Protein AF-X1FRR8-F1 (afdb_monomer_lite)

Organism: NCBI:txid412755

Radius of gyration: 24.0 Å; chains: 1; bounding box: 47×58×52 Å

pLDDT: mean 77.81, std 18.8, range [36.72, 97.0]

Structure (mmCIF, N/CA/C/O backbone):
data_AF-X1FRR8-F1
#
_entry.id   AF-X1FRR8-F1
#
loop_
_atom_site.group_PDB
_atom_site.id
_atom_site.type_symbol
_atom_site.label_atom_id
_atom_site.label_alt_id
_atom_site.label_comp_id
_atom_site.label_asym_id
_atom_site.label_entity_id
_atom_site.label_seq_id
_atom_site.pdbx_PDB_ins_code
_atom_site.Cartn_x
_atom_site.Cartn_y
_atom_site.Cartn_z
_atom_site.occupancy
_atom_site.B_iso_or_equiv
_atom_site.auth_seq_id
_atom_site.auth_comp_id
_atom_site.auth_asym_id
_atom_site.auth_atom_id
_atom_site.pdbx_PDB_model_num
ATOM 1 N N . GLU A 1 1 ? -5.567 3.510 21.645 1.00 65.50 1 GLU A N 1
ATOM 2 C CA . GLU A 1 1 ? -5.019 3.216 20.297 1.00 65.50 1 GLU A CA 1
ATOM 3 C C . GLU A 1 1 ? -3.543 2.847 20.439 1.00 65.50 1 GLU A C 1
ATOM 5 O O . GLU A 1 1 ? -2.881 3.438 21.280 1.00 65.50 1 GLU A O 1
ATOM 10 N N . GLY A 1 2 ? -3.044 1.856 19.690 1.00 85.00 2 GLY A N 1
ATOM 11 C CA . GLY A 1 2 ? -1.651 1.385 19.778 1.00 85.00 2 GLY A CA 1
ATOM 12 C C . GLY A 1 2 ? -0.777 1.863 18.614 1.00 85.00 2 GLY A C 1
ATOM 13 O O . GLY A 1 2 ? -1.293 2.317 17.595 1.00 85.00 2 GLY A O 1
ATOM 14 N N . PHE A 1 3 ? 0.545 1.709 18.736 1.00 87.94 3 PHE A N 1
ATOM 15 C CA . PHE A 1 3 ? 1.546 2.179 17.761 1.00 87.94 3 PHE A CA 1
ATOM 16 C C . PHE A 1 3 ? 1.239 1.779 16.303 1.00 87.94 3 PHE A C 1
ATOM 18 O O . PHE A 1 3 ? 1.219 2.631 15.412 1.00 87.94 3 PHE A O 1
ATOM 25 N N . LEU A 1 4 ? 0.903 0.505 16.071 1.00 90.31 4 LEU A N 1
ATOM 26 C CA . LEU A 1 4 ? 0.604 -0.041 14.737 1.00 90.31 4 LEU A CA 1
ATOM 27 C C . LEU A 1 4 ? -0.718 0.462 14.134 1.00 90.31 4 LEU A C 1
ATOM 29 O O . LEU A 1 4 ? -0.932 0.331 12.934 1.00 90.31 4 LEU A O 1
ATOM 33 N N . ARG A 1 5 ? -1.605 1.034 14.955 1.00 91.44 5 ARG A N 1
ATOM 34 C CA . ARG A 1 5 ? -2.891 1.613 14.529 1.00 91.44 5 ARG A CA 1
ATOM 35 C C . ARG A 1 5 ? -2.923 3.130 14.700 1.00 91.44 5 ARG A C 1
ATOM 37 O O . ARG A 1 5 ? -3.992 3.735 14.714 1.00 91.44 5 ARG A O 1
ATOM 44 N N . SER A 1 6 ? -1.751 3.742 14.842 1.00 93.75 6 SER A N 1
ATOM 45 C CA . SER A 1 6 ? -1.616 5.189 14.804 1.00 93.75 6 SER A CA 1
ATOM 46 C C . SER A 1 6 ? -1.923 5.716 13.403 1.00 93.75 6 SER A C 1
ATOM 48 O O . SER A 1 6 ? -1.738 5.027 12.398 1.00 93.75 6 SER A O 1
ATOM 50 N N . GLU A 1 7 ? -2.339 6.976 13.330 1.00 93.62 7 GLU A N 1
ATOM 51 C CA . GLU A 1 7 ? -2.574 7.696 12.075 1.00 93.62 7 GLU A CA 1
ATOM 52 C C . GLU A 1 7 ? -1.429 7.519 11.059 1.00 93.62 7 GLU A C 1
ATOM 54 O O . GLU A 1 7 ? -1.670 7.181 9.900 1.00 93.62 7 GLU A O 1
ATOM 59 N N . ARG A 1 8 ? -0.170 7.668 11.501 1.00 93.00 8 ARG A N 1
ATOM 60 C CA . ARG A 1 8 ? 1.009 7.497 10.637 1.00 93.00 8 ARG A CA 1
ATOM 61 C C . ARG A 1 8 ? 1.126 6.078 10.084 1.00 93.00 8 ARG A C 1
ATOM 63 O O . ARG A 1 8 ? 1.377 5.923 8.891 1.00 93.00 8 ARG A O 1
ATOM 70 N N . ALA A 1 9 ? 0.940 5.061 10.924 1.00 93.50 9 ALA A N 1
ATOM 71 C CA . ALA A 1 9 ? 1.046 3.664 10.511 1.00 93.50 9 ALA A CA 1
ATOM 72 C C . ALA A 1 9 ? -0.045 3.287 9.493 1.00 93.50 9 ALA A C 1
ATOM 74 O O . ALA A 1 9 ? 0.242 2.627 8.490 1.00 93.50 9 ALA A O 1
ATOM 75 N N . LEU A 1 10 ? -1.275 3.769 9.704 1.00 94.75 10 LEU A N 1
ATOM 76 C CA . LEU A 1 10 ? -2.391 3.563 8.778 1.00 94.75 10 LEU A CA 1
ATOM 77 C C . LEU A 1 10 ? -2.114 4.209 7.415 1.00 94.75 10 LEU A C 1
ATOM 79 O O . LEU A 1 10 ? -2.258 3.547 6.388 1.00 94.75 10 LEU A O 1
ATOM 83 N N . ILE A 1 11 ? -1.638 5.460 7.397 1.00 93.75 11 ILE A N 1
ATOM 84 C CA . ILE A 1 11 ? -1.281 6.166 6.156 1.00 93.75 11 ILE A CA 1
ATOM 85 C C . ILE A 1 11 ? -0.145 5.448 5.417 1.00 93.75 11 ILE A C 1
ATOM 87 O O . ILE A 1 11 ? -0.213 5.284 4.200 1.00 93.75 11 ILE A O 1
ATOM 91 N N . GLN A 1 12 ? 0.900 5.006 6.121 1.00 93.19 12 GLN A N 1
ATOM 92 C CA . GLN A 1 12 ? 2.022 4.295 5.498 1.00 93.19 12 GLN A CA 1
ATOM 93 C C . GLN A 1 12 ? 1.594 2.955 4.897 1.00 93.19 12 GLN A C 1
ATOM 95 O O . GLN A 1 12 ? 2.000 2.619 3.783 1.00 93.19 12 GLN A O 1
ATOM 100 N N . THR A 1 13 ? 0.752 2.207 5.612 1.00 92.50 13 THR A N 1
ATOM 101 C CA . THR A 1 13 ? 0.230 0.920 5.142 1.00 92.50 13 THR A CA 1
ATOM 102 C C . THR A 1 13 ? -0.646 1.114 3.907 1.00 92.50 13 THR A C 1
ATOM 104 O O . THR A 1 13 ? -0.407 0.470 2.886 1.00 92.50 13 THR A O 1
ATOM 107 N N . ALA A 1 14 ? -1.579 2.070 3.947 1.00 92.12 14 ALA A N 1
ATOM 108 C CA . ALA A 1 14 ? -2.416 2.429 2.804 1.00 92.12 14 ALA A CA 1
ATOM 109 C C . ALA A 1 14 ? -1.592 2.949 1.611 1.00 92.12 14 ALA A C 1
ATOM 111 O O . ALA A 1 14 ? -1.880 2.634 0.457 1.00 92.12 14 ALA A O 1
ATOM 112 N N . GLY A 1 15 ? -0.508 3.684 1.875 1.00 90.50 15 GLY A N 1
ATOM 113 C CA . GLY A 1 15 ? 0.398 4.209 0.854 1.00 90.50 15 GLY A CA 1
ATOM 114 C C . GLY A 1 15 ? 1.070 3.130 0.000 1.00 90.50 15 GLY A C 1
ATOM 115 O O . GLY A 1 15 ? 1.418 3.398 -1.149 1.00 90.50 15 GLY A O 1
ATOM 116 N N . ARG A 1 16 ? 1.196 1.892 0.501 1.00 89.06 16 ARG A N 1
ATOM 117 C CA . ARG A 1 16 ? 1.688 0.760 -0.303 1.00 89.06 16 ARG A CA 1
ATOM 118 C C . ARG A 1 16 ? 0.762 0.449 -1.480 1.00 89.06 16 ARG A C 1
ATOM 120 O O . ARG A 1 16 ? 1.253 0.076 -2.544 1.00 89.06 16 ARG A O 1
ATOM 127 N N . ALA A 1 17 ? -0.543 0.660 -1.315 1.00 88.88 17 ALA A N 1
ATOM 128 C CA . ALA A 1 17 ? -1.535 0.439 -2.358 1.00 88.88 17 ALA A CA 1
ATOM 129 C C . ALA A 1 17 ? -1.513 1.548 -3.428 1.00 88.88 17 ALA A C 1
ATOM 131 O O . ALA A 1 17 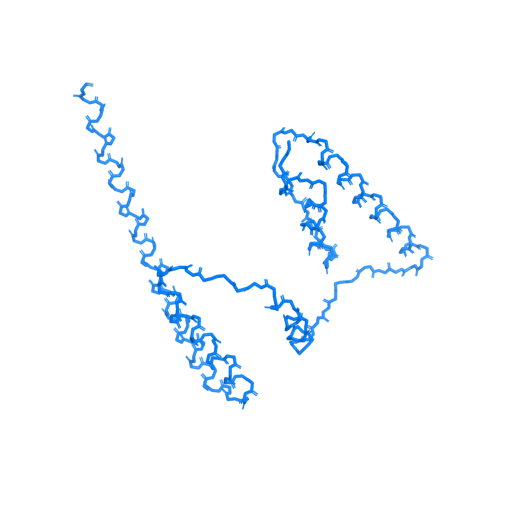? -1.825 1.286 -4.582 1.00 88.88 17 ALA A O 1
ATOM 132 N N . ALA A 1 18 ? -1.051 2.764 -3.123 1.00 86.94 18 ALA A N 1
ATOM 133 C CA . ALA A 1 18 ? -1.126 3.922 -4.030 1.00 86.94 18 ALA A CA 1
ATOM 134 C C . ALA A 1 18 ? -0.316 3.808 -5.346 1.00 86.94 18 ALA A C 1
ATOM 136 O O . ALA A 1 18 ? -0.334 4.725 -6.161 1.00 86.94 18 ALA A O 1
ATOM 137 N N . ARG A 1 19 ? 0.407 2.703 -5.568 1.00 84.81 19 ARG A N 1
ATOM 138 C CA . ARG A 1 19 ? 1.220 2.450 -6.772 1.00 84.81 19 ARG A CA 1
ATOM 139 C C . ARG A 1 19 ? 0.433 1.867 -7.954 1.00 84.81 19 ARG A C 1
ATOM 141 O O . ARG A 1 19 ? 1.012 1.691 -9.022 1.00 84.81 19 ARG A O 1
ATOM 148 N N . ASN A 1 20 ? -0.847 1.543 -7.773 1.00 85.94 20 ASN A N 1
ATOM 149 C CA . ASN A 1 20 ? -1.707 0.983 -8.816 1.00 85.94 20 ASN A CA 1
ATOM 150 C C . ASN A 1 20 ? -3.016 1.784 -8.922 1.00 85.94 20 ASN A C 1
ATOM 152 O O . ASN A 1 20 ? -3.578 2.226 -7.921 1.00 85.94 20 ASN A O 1
ATOM 156 N N . VAL A 1 21 ? -3.481 1.992 -10.157 1.00 85.31 21 VAL A N 1
ATOM 157 C CA . VAL A 1 21 ? -4.662 2.809 -10.477 1.00 85.31 21 VAL A CA 1
ATOM 158 C C . VAL A 1 21 ? -5.983 2.253 -9.925 1.00 85.31 21 VAL A C 1
ATOM 160 O O . VAL A 1 21 ? -6.894 3.026 -9.644 1.00 85.31 21 VAL A O 1
ATOM 163 N N . ARG A 1 22 ? -6.099 0.933 -9.734 1.00 86.00 22 ARG A N 1
ATOM 164 C CA . ARG A 1 22 ? -7.305 0.262 -9.205 1.00 86.00 22 ARG A CA 1
ATOM 165 C C . ARG A 1 22 ? -7.175 -0.144 -7.741 1.00 86.00 22 ARG A C 1
ATOM 167 O O . ARG A 1 22 ? -7.893 -1.022 -7.277 1.00 86.00 22 ARG A O 1
ATOM 174 N N . SER A 1 23 ? -6.226 0.440 -7.027 1.00 90.00 23 SER A N 1
ATOM 175 C CA . SER A 1 23 ? -5.975 0.056 -5.649 1.00 90.00 23 SER A CA 1
ATOM 176 C C . SER A 1 23 ? -7.083 0.473 -4.699 1.00 90.00 23 SER A C 1
ATOM 178 O O . SER A 1 23 ? -7.584 1.596 -4.749 1.00 90.00 23 SER A O 1
ATOM 180 N N . GLU A 1 24 ? -7.367 -0.421 -3.761 1.00 91.44 24 GLU A N 1
ATOM 181 C CA . GLU A 1 24 ? -8.313 -0.222 -2.676 1.00 91.44 24 GLU A CA 1
ATOM 182 C C . GLU A 1 24 ? -7.672 -0.636 -1.348 1.00 91.44 24 GLU A C 1
ATOM 184 O O . GLU A 1 24 ? -6.802 -1.509 -1.298 1.00 91.44 24 GLU A O 1
ATOM 189 N N . VAL A 1 25 ? -8.075 0.029 -0.266 1.00 93.25 25 VAL A N 1
ATOM 190 C CA . VAL A 1 25 ? -7.616 -0.266 1.092 1.00 93.25 25 VAL A CA 1
ATOM 191 C C . VAL A 1 25 ? -8.842 -0.534 1.945 1.00 93.25 25 VAL A C 1
ATOM 193 O O . VAL A 1 25 ? -9.674 0.350 2.126 1.00 93.25 25 VAL A O 1
ATOM 196 N N . ILE A 1 26 ? -8.923 -1.744 2.493 1.00 93.94 26 ILE A N 1
ATOM 197 C CA . ILE A 1 26 ? -10.025 -2.176 3.353 1.00 93.94 26 ILE A CA 1
ATOM 198 C C . ILE A 1 26 ? -9.522 -2.204 4.797 1.00 93.94 26 ILE A C 1
ATOM 200 O O . ILE A 1 26 ? -8.539 -2.878 5.109 1.00 93.94 26 ILE A O 1
ATOM 204 N N . MET A 1 27 ? -10.188 -1.461 5.681 1.00 92.81 27 MET A N 1
ATOM 205 C CA . MET A 1 27 ? -9.900 -1.443 7.117 1.00 92.81 27 MET A CA 1
ATOM 206 C C . MET A 1 27 ? -11.015 -2.170 7.870 1.00 92.81 27 MET A C 1
ATOM 208 O O . MET A 1 27 ? -12.121 -1.651 7.976 1.00 92.81 27 MET A O 1
ATOM 212 N N . TYR A 1 28 ? -10.722 -3.353 8.412 1.00 95.38 28 TYR A N 1
ATOM 213 C CA . TYR A 1 28 ? -11.660 -4.087 9.264 1.00 95.38 28 TYR A CA 1
ATOM 214 C C . TYR A 1 28 ? -11.615 -3.544 10.695 1.00 95.38 28 TYR A C 1
ATOM 216 O O . TYR A 1 28 ? -10.583 -3.634 11.369 1.00 95.38 28 TYR A O 1
ATOM 224 N N . ALA A 1 29 ? -12.728 -2.976 11.147 1.00 93.50 29 ALA A N 1
ATOM 225 C CA . ALA A 1 29 ? -12.912 -2.492 12.507 1.00 93.50 29 ALA A CA 1
ATOM 226 C C . ALA A 1 29 ? -14.405 -2.439 12.843 1.00 93.50 29 ALA A C 1
ATOM 228 O O . ALA A 1 29 ? -15.214 -2.133 11.969 1.00 93.50 29 ALA A O 1
ATOM 229 N N . ASP A 1 30 ? -14.741 -2.685 14.108 1.00 95.25 30 ASP A N 1
ATOM 230 C CA . ASP A 1 30 ? -16.113 -2.535 14.606 1.00 95.25 30 ASP A CA 1
ATOM 231 C C . ASP A 1 30 ? -16.503 -1.053 14.731 1.00 95.25 30 ASP A C 1
ATOM 233 O O . ASP A 1 30 ? -17.649 -0.677 14.504 1.00 95.25 30 ASP A O 1
ATOM 237 N N . GLU A 1 31 ? -15.529 -0.186 15.029 1.00 94.56 31 GLU A N 1
ATOM 238 C CA . GLU A 1 31 ? -15.727 1.255 15.178 1.00 94.56 31 GLU A CA 1
ATOM 239 C C . GLU A 1 31 ? -14.631 2.072 14.484 1.00 94.56 31 GLU A C 1
ATOM 241 O O . GLU A 1 31 ? -13.469 1.666 14.387 1.00 94.56 31 GLU A O 1
ATOM 246 N N . ILE A 1 32 ? -14.986 3.288 14.052 1.00 94.44 32 ILE A N 1
ATOM 247 C CA . ILE A 1 32 ? -14.032 4.228 13.457 1.00 94.44 32 ILE A CA 1
ATOM 248 C C . ILE A 1 32 ? -13.325 5.018 14.560 1.00 94.44 32 ILE A C 1
ATOM 250 O O . ILE A 1 32 ? -13.863 5.986 15.109 1.00 94.44 32 ILE A O 1
ATOM 254 N N . THR A 1 33 ? -12.072 4.656 14.821 1.00 96.00 33 THR A N 1
ATOM 255 C CA . THR A 1 33 ? -11.253 5.313 15.844 1.00 96.00 33 THR A CA 1
ATOM 256 C C . THR A 1 33 ? -10.780 6.714 15.421 1.00 96.00 33 THR A C 1
ATOM 258 O O . THR A 1 33 ? -10.846 7.101 14.250 1.00 96.00 33 THR A O 1
ATOM 261 N N . GLY A 1 34 ? -10.259 7.505 16.365 1.00 95.69 34 GLY A N 1
ATOM 262 C CA . GLY A 1 34 ? -9.746 8.851 16.082 1.00 95.69 34 GLY A CA 1
ATOM 263 C C . GLY A 1 34 ? -8.579 8.853 15.087 1.00 95.69 34 GLY A C 1
ATOM 264 O O . GLY A 1 34 ? -8.548 9.680 14.174 1.00 95.69 34 GLY A O 1
ATOM 265 N N . SER A 1 35 ? -7.650 7.901 15.217 1.00 95.06 35 SER A N 1
ATOM 266 C CA . SER A 1 35 ? -6.554 7.706 14.258 1.00 95.06 35 SER A CA 1
ATOM 267 C C . SER A 1 35 ? -7.055 7.322 12.866 1.00 95.06 35 SER A C 1
ATOM 269 O O . SER A 1 35 ? -6.534 7.845 11.881 1.00 95.06 35 SER A O 1
ATOM 271 N N . MET A 1 36 ? -8.096 6.485 12.768 1.00 95.50 36 MET A N 1
ATOM 272 C CA . MET A 1 36 ? -8.719 6.154 11.481 1.00 95.50 36 MET A CA 1
ATOM 273 C C . MET A 1 36 ? -9.346 7.387 10.832 1.00 95.50 36 MET A C 1
ATOM 275 O O . MET A 1 36 ? -9.063 7.661 9.670 1.00 95.50 36 MET A O 1
ATOM 279 N N . LYS A 1 37 ? -10.125 8.181 11.582 1.00 96.56 37 LYS A N 1
ATOM 280 C CA . LYS A 1 37 ? -10.754 9.410 11.057 1.00 96.56 37 LYS A CA 1
ATOM 281 C C . LYS A 1 37 ? -9.723 10.381 10.484 1.00 96.56 37 LYS A C 1
ATOM 283 O O . LYS A 1 37 ? -9.903 10.881 9.375 1.00 96.56 37 LYS A O 1
ATOM 288 N N . ARG A 1 38 ? -8.634 10.641 11.217 1.00 96.62 38 ARG A N 1
ATOM 289 C CA . ARG A 1 38 ? -7.565 11.541 10.752 1.00 96.62 38 ARG A CA 1
ATOM 290 C C . ARG A 1 38 ? -6.839 10.984 9.528 1.00 96.62 38 ARG A C 1
ATOM 292 O O . ARG A 1 38 ? -6.647 11.718 8.562 1.00 96.62 38 ARG A O 1
ATOM 299 N N . ALA A 1 39 ? -6.519 9.688 9.533 1.00 95.69 39 ALA A N 1
ATOM 300 C CA . ALA A 1 39 ? -5.878 9.031 8.398 1.00 95.69 39 ALA A CA 1
ATOM 301 C C . ALA A 1 39 ? -6.750 9.093 7.134 1.00 95.69 39 ALA A C 1
ATOM 303 O O . ALA A 1 39 ? -6.264 9.516 6.087 1.00 95.69 39 ALA A O 1
ATOM 304 N N . ILE A 1 40 ? -8.035 8.727 7.234 1.00 95.50 40 ILE A N 1
ATOM 305 C CA . ILE A 1 40 ? -9.002 8.767 6.123 1.00 95.50 40 ILE A CA 1
ATOM 306 C C . ILE A 1 40 ? -9.103 10.186 5.562 1.00 95.50 40 ILE A C 1
ATOM 308 O O . ILE A 1 40 ? -8.901 10.381 4.365 1.00 95.50 40 ILE A O 1
ATOM 312 N N . LYS A 1 41 ? -9.288 11.188 6.430 1.00 97.00 41 LYS A N 1
ATOM 313 C CA . LYS A 1 41 ? -9.369 12.596 6.024 1.00 97.00 41 LYS A CA 1
ATOM 314 C C . LYS A 1 41 ? -8.120 13.060 5.267 1.00 97.00 41 LYS A C 1
ATOM 316 O O . LYS A 1 41 ? -8.228 13.746 4.253 1.00 97.00 41 LYS A O 1
ATOM 321 N N . GLU A 1 42 ? -6.928 12.697 5.738 1.00 96.00 42 GLU A N 1
ATOM 322 C CA . GLU A 1 42 ? -5.676 13.062 5.066 1.00 96.00 42 GLU A CA 1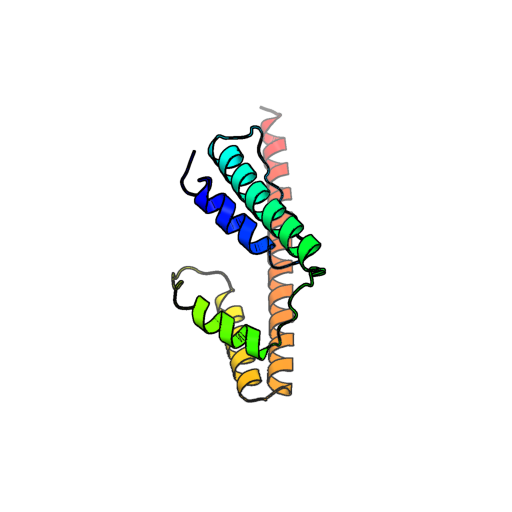
ATOM 323 C C . GLU A 1 42 ? -5.517 12.348 3.714 1.00 96.00 42 GLU A C 1
ATOM 325 O O . GLU A 1 42 ? -5.064 12.959 2.741 1.00 96.00 42 GLU A O 1
ATOM 330 N N . MET A 1 43 ? -5.925 11.080 3.614 1.00 94.56 43 MET A N 1
ATOM 331 C CA . MET A 1 43 ? -5.909 10.326 2.356 1.00 94.56 43 MET A CA 1
ATOM 332 C C . MET A 1 43 ? -6.885 10.909 1.326 1.00 94.56 43 MET A C 1
ATOM 334 O O . MET A 1 43 ? -6.496 11.128 0.177 1.00 94.56 43 MET A O 1
ATOM 338 N N . GLU A 1 44 ? -8.111 11.240 1.731 1.00 95.00 44 GLU A N 1
ATOM 339 C CA . GLU A 1 44 ? -9.105 11.900 0.875 1.00 95.00 44 GLU A CA 1
ATOM 340 C C . GLU A 1 44 ? -8.621 13.271 0.404 1.00 95.00 44 GLU A C 1
ATOM 342 O O . GLU A 1 44 ? -8.666 13.575 -0.789 1.00 95.00 44 GLU A O 1
ATOM 347 N N . ARG A 1 45 ? -8.057 14.080 1.311 1.00 96.94 45 ARG A N 1
ATOM 348 C CA . ARG A 1 45 ? -7.480 15.386 0.968 1.00 96.94 45 ARG A CA 1
ATOM 349 C C . ARG A 1 45 ? -6.391 15.263 -0.103 1.00 96.94 45 ARG A C 1
ATOM 351 O O . ARG A 1 45 ? -6.329 16.095 -1.009 1.00 96.94 45 ARG A O 1
ATOM 358 N N . ARG A 1 46 ? -5.520 14.249 -0.012 1.00 95.25 46 ARG A N 1
ATOM 359 C CA . ARG A 1 46 ? -4.481 13.976 -1.024 1.00 95.25 46 ARG A CA 1
ATOM 360 C C . ARG A 1 46 ? -5.088 13.531 -2.348 1.00 95.25 46 ARG A C 1
ATOM 362 O O . ARG A 1 46 ? -4.712 14.075 -3.384 1.00 95.25 46 ARG A O 1
ATOM 369 N N . ARG A 1 47 ? -6.036 12.591 -2.312 1.00 93.62 47 ARG A N 1
ATOM 370 C CA . ARG A 1 47 ? -6.715 12.072 -3.506 1.00 93.62 47 ARG A CA 1
ATOM 371 C C . ARG A 1 47 ? -7.441 13.180 -4.266 1.00 93.62 47 ARG A C 1
ATOM 373 O O . ARG A 1 47 ? -7.296 13.270 -5.480 1.00 93.62 47 ARG A O 1
ATOM 380 N N . ASN A 1 48 ? -8.147 14.063 -3.565 1.00 95.69 48 ASN A N 1
ATOM 381 C CA . ASN A 1 48 ? -8.875 15.169 -4.187 1.00 95.69 48 ASN A CA 1
ATOM 382 C C . ASN A 1 48 ? -7.931 16.135 -4.911 1.00 95.69 48 ASN A C 1
ATOM 384 O O . ASN A 1 48 ? -8.165 16.447 -6.075 1.00 95.69 48 ASN A O 1
ATOM 388 N N . LYS A 1 49 ? -6.812 16.517 -4.276 1.00 95.56 49 LYS A N 1
ATOM 389 C CA . LYS A 1 49 ? -5.778 17.344 -4.922 1.00 95.56 49 LYS A CA 1
ATOM 390 C C . LYS A 1 49 ? -5.188 16.676 -6.166 1.00 95.56 49 LYS A C 1
ATOM 392 O O . LYS A 1 49 ? -4.957 17.345 -7.166 1.00 95.56 49 LYS A O 1
ATOM 397 N N . GLN A 1 50 ? -4.951 15.365 -6.115 1.00 93.12 50 GLN A N 1
ATOM 398 C CA . GLN A 1 50 ? -4.442 14.609 -7.264 1.00 93.12 50 GLN A CA 1
ATOM 399 C C . GLN A 1 50 ? -5.455 14.575 -8.412 1.00 93.12 50 GLN A C 1
ATOM 401 O O . GLN A 1 50 ? -5.080 14.799 -9.557 1.00 93.12 50 GLN A O 1
ATOM 406 N N . ILE A 1 51 ? -6.737 14.340 -8.121 1.00 93.38 51 ILE A N 1
ATOM 407 C CA . ILE A 1 51 ? -7.805 14.337 -9.131 1.00 93.38 51 ILE A CA 1
ATOM 408 C C . ILE A 1 51 ? -7.941 15.718 -9.776 1.00 93.38 51 ILE A C 1
ATOM 410 O O . ILE A 1 51 ? -8.047 15.810 -10.995 1.00 93.38 51 ILE A O 1
ATOM 414 N N . GLU A 1 52 ? -7.938 16.782 -8.976 1.00 95.31 52 GLU A N 1
ATOM 415 C CA . GLU A 1 52 ? -8.029 18.158 -9.465 1.00 95.31 52 GLU A CA 1
ATOM 416 C C . GLU A 1 52 ? -6.848 18.510 -10.375 1.00 95.31 52 GLU A C 1
ATOM 418 O O . GLU A 1 52 ? -7.048 18.996 -11.488 1.00 95.31 52 GLU A O 1
ATOM 423 N N . TYR A 1 53 ? -5.627 18.185 -9.944 1.00 95.88 53 TYR A N 1
ATOM 424 C CA . TYR A 1 53 ? -4.425 18.366 -10.751 1.00 95.88 53 TYR A CA 1
ATOM 425 C C . TYR A 1 53 ? -4.510 17.581 -12.066 1.00 95.88 53 TYR A C 1
ATOM 427 O O . TYR A 1 53 ? -4.311 18.141 -13.141 1.00 95.88 53 TYR A O 1
ATOM 435 N N . ASN A 1 54 ? -4.892 16.305 -12.001 1.00 93.69 54 ASN A N 1
ATOM 436 C CA . ASN A 1 54 ? -5.020 15.464 -13.186 1.00 93.69 54 ASN A CA 1
ATOM 437 C C . ASN A 1 54 ? -6.060 16.007 -14.171 1.00 93.69 54 ASN A C 1
ATOM 439 O O . ASN A 1 54 ? -5.794 16.031 -15.368 1.00 93.69 54 ASN A O 1
ATOM 443 N N . LYS A 1 55 ? -7.207 16.498 -13.682 1.00 94.19 55 LYS A N 1
ATOM 444 C CA . LYS A 1 55 ? -8.236 17.145 -14.512 1.00 94.19 55 LYS A CA 1
ATOM 445 C C . LYS A 1 55 ? -7.719 18.425 -15.161 1.00 94.19 55 LYS A C 1
ATOM 447 O O . LYS A 1 55 ? -7.914 18.618 -16.353 1.00 94.19 55 LYS A O 1
ATOM 452 N N . LYS A 1 56 ? -7.036 19.282 -14.396 1.00 95.81 56 LYS A N 1
ATOM 453 C CA . LYS A 1 56 ? -6.473 20.543 -14.900 1.00 95.81 56 LYS A CA 1
ATOM 454 C C . LYS A 1 56 ? -5.414 20.318 -15.984 1.00 95.81 56 LYS A C 1
ATOM 456 O O . LYS A 1 56 ? -5.287 21.134 -16.889 1.00 95.81 56 LYS A O 1
ATOM 461 N N . HIS A 1 57 ? -4.660 19.226 -15.883 1.00 94.56 57 HIS A N 1
ATOM 462 C CA . HIS A 1 57 ? -3.540 18.915 -16.770 1.00 94.56 57 HIS A CA 1
ATOM 463 C C . HIS A 1 57 ? -3.832 17.793 -17.782 1.00 94.56 57 HIS A C 1
ATOM 465 O O . HIS A 1 57 ? -2.916 17.366 -18.478 1.00 94.56 57 HIS A O 1
ATOM 471 N N . ASN A 1 58 ? -5.079 17.315 -17.881 1.00 91.44 58 ASN A N 1
ATOM 472 C CA . ASN A 1 58 ? -5.480 16.193 -18.743 1.00 91.44 58 ASN A CA 1
ATOM 473 C C . ASN A 1 58 ? -4.616 14.923 -18.566 1.00 91.44 58 ASN A C 1
ATOM 475 O O . ASN A 1 58 ? -4.333 14.202 -19.522 1.00 91.44 58 ASN A O 1
ATOM 479 N N . ILE A 1 59 ? -4.192 14.633 -17.334 1.00 91.31 59 ILE A N 1
ATOM 480 C CA . ILE A 1 59 ? -3.371 13.460 -17.011 1.00 91.31 59 ILE A CA 1
ATOM 481 C C . ILE A 1 59 ? -4.287 12.271 -16.722 1.00 91.31 59 ILE A C 1
ATOM 483 O O . ILE A 1 59 ? -5.096 12.306 -15.794 1.00 91.31 59 ILE A O 1
ATOM 487 N N . THR A 1 60 ? -4.115 11.183 -17.473 1.00 89.06 60 THR A N 1
ATOM 488 C CA . THR A 1 60 ? -4.781 9.905 -17.185 1.00 89.06 60 THR A CA 1
ATOM 489 C C . THR A 1 60 ? -3.882 9.055 -16.282 1.00 89.06 60 THR A C 1
ATOM 491 O O . THR A 1 60 ? -2.757 8.749 -16.682 1.00 89.06 60 THR A O 1
ATOM 494 N N . PRO A 1 61 ? -4.325 8.664 -15.071 1.00 88.06 61 PRO A N 1
ATOM 495 C CA . PRO A 1 61 ? -3.528 7.817 -14.191 1.00 88.06 61 PRO A CA 1
ATOM 496 C C . PRO A 1 61 ? -3.202 6.471 -14.847 1.00 88.06 61 PRO A C 1
ATOM 498 O O . PRO A 1 61 ? -4.101 5.755 -15.285 1.00 88.06 61 PRO A O 1
ATOM 501 N N . ALA A 1 62 ? -1.924 6.102 -14.854 1.00 86.50 62 ALA A N 1
ATOM 502 C CA . ALA A 1 62 ? -1.445 4.815 -15.340 1.00 86.50 62 ALA A CA 1
ATOM 503 C C . ALA A 1 62 ? -0.581 4.138 -14.271 1.00 86.50 62 ALA A C 1
ATOM 505 O O . ALA A 1 62 ? 0.150 4.798 -13.530 1.00 86.50 62 ALA A O 1
ATOM 506 N N . SER A 1 63 ? -0.667 2.811 -14.183 1.00 85.94 63 SER A N 1
ATOM 507 C CA . SER A 1 63 ? 0.229 2.031 -13.328 1.00 85.94 63 SER A CA 1
ATOM 508 C C . SER A 1 63 ? 1.627 2.002 -13.945 1.00 85.94 63 SER A C 1
ATOM 510 O O . SER A 1 63 ? 1.776 1.745 -15.138 1.00 85.94 63 SER A O 1
ATOM 512 N N . ILE A 1 64 ? 2.654 2.234 -13.130 1.00 80.88 64 ILE A N 1
ATOM 513 C CA . ILE A 1 64 ? 4.048 2.174 -13.584 1.00 80.88 64 ILE A CA 1
ATOM 514 C C . ILE A 1 64 ? 4.426 0.705 -13.804 1.00 80.88 64 ILE A C 1
ATOM 516 O O . ILE A 1 64 ? 4.384 -0.091 -12.865 1.00 80.88 64 ILE A O 1
ATOM 520 N N . VAL A 1 65 ? 4.829 0.359 -15.026 1.00 77.94 65 VAL A N 1
ATOM 521 C CA . VAL A 1 65 ? 5.427 -0.941 -15.357 1.00 77.94 65 VAL A CA 1
ATOM 522 C C . VAL A 1 65 ? 6.942 -0.792 -15.229 1.00 77.94 65 VAL A C 1
ATOM 524 O O . VAL A 1 65 ? 7.523 0.048 -15.906 1.00 77.94 65 VAL A O 1
ATOM 527 N N . LYS A 1 66 ? 7.570 -1.561 -14.333 1.00 73.94 66 LYS A N 1
ATOM 528 C CA . LYS A 1 66 ? 9.027 -1.543 -14.117 1.00 73.94 66 LYS A CA 1
ATOM 529 C C . LYS A 1 66 ? 9.674 -2.806 -14.667 1.00 73.94 66 LYS A C 1
ATOM 531 O O . LYS A 1 66 ? 9.085 -3.882 -14.555 1.00 73.94 66 LYS A O 1
ATOM 536 N N . SER A 1 67 ? 10.886 -2.685 -15.205 1.00 75.88 67 SER A N 1
ATOM 537 C CA . SER A 1 67 ? 11.661 -3.843 -15.667 1.00 75.88 67 SER A CA 1
ATOM 538 C C . SER A 1 67 ? 12.240 -4.650 -14.487 1.00 75.88 67 SER A C 1
ATOM 540 O O . SER A 1 67 ? 12.403 -4.108 -13.387 1.00 75.88 67 SER A O 1
ATOM 542 N N . PRO A 1 68 ? 12.594 -5.937 -14.676 1.00 67.56 68 PRO A N 1
ATOM 543 C CA . PRO A 1 68 ? 13.244 -6.742 -13.635 1.00 67.56 68 PRO A CA 1
ATOM 544 C C . PRO A 1 68 ? 14.520 -6.095 -13.068 1.00 67.56 68 PRO A C 1
ATOM 546 O O . PRO A 1 68 ? 14.767 -6.153 -11.865 1.00 67.56 68 PRO A O 1
ATOM 549 N N . GLU A 1 69 ? 15.291 -5.409 -13.912 1.00 67.56 69 GLU A N 1
ATOM 550 C CA . GLU A 1 69 ? 16.522 -4.697 -13.541 1.00 67.56 69 GLU A CA 1
ATOM 551 C C . GLU A 1 69 ? 16.248 -3.463 -12.665 1.00 67.56 69 GLU A C 1
ATOM 553 O O . GLU A 1 69 ? 16.999 -3.145 -11.740 1.00 67.56 69 GLU A O 1
ATOM 558 N N . GLU A 1 70 ? 15.157 -2.744 -12.934 1.00 65.44 70 GLU A N 1
ATOM 559 C CA . GLU A 1 70 ? 14.702 -1.622 -12.106 1.00 65.44 70 GLU A CA 1
ATOM 560 C C . GLU A 1 70 ? 14.161 -2.087 -10.754 1.00 65.44 70 GLU A C 1
ATOM 562 O O . GLU A 1 70 ? 14.341 -1.400 -9.745 1.00 65.44 70 GLU A O 1
ATOM 567 N N . ILE A 1 71 ? 13.524 -3.260 -10.718 1.00 63.78 71 ILE A N 1
ATOM 568 C CA . ILE A 1 71 ? 13.063 -3.884 -9.476 1.00 63.78 71 ILE A CA 1
ATOM 569 C C . ILE A 1 71 ? 14.267 -4.303 -8.627 1.00 63.78 71 ILE A C 1
ATOM 571 O O . ILE A 1 71 ? 14.314 -3.943 -7.453 1.00 63.78 71 ILE A O 1
ATOM 575 N N . LEU A 1 72 ? 15.270 -4.975 -9.208 1.00 62.16 72 LEU A N 1
ATOM 576 C CA . LEU A 1 72 ? 16.481 -5.392 -8.487 1.00 62.16 72 LEU A CA 1
ATOM 577 C C . LEU A 1 72 ? 17.216 -4.204 -7.848 1.00 62.16 72 LEU A C 1
ATOM 579 O O . LEU A 1 72 ? 17.603 -4.265 -6.680 1.00 62.16 72 LEU A O 1
ATOM 583 N N . ARG A 1 73 ? 17.349 -3.094 -8.588 1.00 62.12 73 ARG A N 1
ATOM 584 C CA . ARG A 1 73 ? 17.952 -1.850 -8.079 1.00 62.12 73 ARG A CA 1
ATOM 585 C C . ARG A 1 73 ? 17.143 -1.207 -6.953 1.00 62.12 73 ARG A C 1
ATOM 587 O O . ARG A 1 73 ? 17.725 -0.609 -6.056 1.00 62.12 73 ARG A O 1
ATOM 594 N N . ALA A 1 74 ? 15.816 -1.313 -6.982 1.00 59.81 74 ALA A N 1
ATOM 595 C CA . ALA A 1 74 ? 14.963 -0.777 -5.923 1.00 59.81 74 ALA A CA 1
ATOM 596 C C . ALA A 1 74 ? 14.977 -1.650 -4.653 1.00 59.81 74 ALA A C 1
ATOM 598 O O . ALA A 1 74 ? 14.899 -1.115 -3.546 1.00 59.81 74 ALA A O 1
ATOM 599 N N . THR A 1 75 ? 15.083 -2.973 -4.803 1.00 58.41 75 THR A N 1
ATOM 600 C CA . THR A 1 75 ? 15.097 -3.935 -3.688 1.00 58.41 75 THR A CA 1
ATOM 601 C C . THR A 1 75 ? 16.423 -3.914 -2.926 1.00 58.41 75 THR A C 1
ATOM 603 O O . THR A 1 75 ? 16.408 -3.918 -1.697 1.00 58.41 75 THR A O 1
ATOM 606 N N . SER A 1 76 ? 17.563 -3.763 -3.612 1.00 54.62 76 SER A N 1
ATOM 607 C CA . SER A 1 76 ? 18.886 -3.694 -2.961 1.00 54.62 76 SER A CA 1
ATOM 608 C C . SER A 1 76 ? 19.036 -2.518 -1.983 1.00 54.62 76 SER A C 1
ATOM 610 O O . SER A 1 76 ? 19.799 -2.593 -1.020 1.00 54.62 76 SER A O 1
ATOM 612 N N . VAL A 1 77 ? 18.276 -1.438 -2.193 1.00 51.94 77 VAL A N 1
ATOM 613 C CA . VAL A 1 77 ? 18.222 -0.277 -1.291 1.00 51.94 77 VAL A CA 1
ATOM 614 C C . VAL A 1 77 ? 17.333 -0.549 -0.068 1.00 51.94 77 VAL A C 1
ATOM 616 O O . VAL A 1 77 ? 17.594 -0.012 1.006 1.00 51.94 77 VAL A O 1
ATOM 619 N N . ALA A 1 78 ? 16.304 -1.391 -0.207 1.00 52.59 78 ALA A N 1
ATOM 620 C CA . ALA A 1 78 ? 15.343 -1.700 0.853 1.00 52.59 78 ALA A CA 1
ATOM 621 C C . ALA A 1 78 ? 15.824 -2.808 1.812 1.00 52.59 78 ALA A C 1
ATOM 623 O O . ALA A 1 78 ? 15.535 -2.738 3.006 1.00 52.59 78 ALA A O 1
ATOM 624 N N . ASP A 1 79 ? 16.597 -3.781 1.320 1.00 46.75 79 ASP A N 1
ATOM 625 C CA . ASP A 1 79 ? 17.059 -4.943 2.102 1.00 46.75 79 ASP A CA 1
ATOM 626 C C . ASP A 1 79 ? 18.149 -4.623 3.141 1.00 46.75 79 ASP A C 1
ATOM 628 O O . ASP A 1 79 ? 18.492 -5.462 3.971 1.00 46.75 79 ASP A O 1
ATOM 632 N N . ARG A 1 80 ? 18.668 -3.390 3.183 1.00 44.44 80 ARG A N 1
ATOM 633 C CA . ARG A 1 80 ? 19.682 -2.975 4.171 1.00 44.44 80 ARG A CA 1
ATOM 634 C C . ARG A 1 80 ? 19.170 -2.831 5.615 1.00 44.44 80 ARG A C 1
ATOM 636 O O . ARG A 1 80 ? 19.964 -2.472 6.479 1.00 44.44 80 ARG A O 1
ATOM 643 N N . ILE A 1 81 ? 17.883 -3.072 5.898 1.00 48.84 81 ILE A N 1
ATOM 644 C CA . ILE A 1 81 ? 17.266 -2.704 7.191 1.00 48.84 81 ILE A CA 1
ATOM 645 C C . ILE A 1 81 ? 16.746 -3.890 8.026 1.00 48.84 81 ILE A C 1
ATOM 647 O O . ILE A 1 81 ? 16.422 -3.697 9.194 1.00 48.84 81 ILE A O 1
ATOM 651 N N . THR A 1 82 ? 16.717 -5.132 7.538 1.00 42.97 82 THR A N 1
ATOM 652 C CA . THR A 1 82 ? 16.135 -6.231 8.337 1.00 42.97 82 THR A CA 1
ATOM 653 C C . THR A 1 82 ? 16.953 -7.510 8.290 1.00 42.97 82 THR A C 1
ATOM 655 O O . THR A 1 82 ? 16.678 -8.401 7.492 1.00 42.97 82 THR A O 1
ATOM 658 N N . THR A 1 83 ? 17.891 -7.639 9.229 1.00 40.06 83 THR A N 1
ATOM 659 C CA . THR A 1 83 ? 18.432 -8.943 9.626 1.00 40.06 83 THR A CA 1
ATOM 660 C C . THR A 1 83 ? 18.036 -9.198 11.073 1.00 40.06 83 THR A C 1
ATOM 662 O O . THR A 1 83 ? 18.550 -8.577 12.001 1.00 40.06 83 THR A O 1
ATOM 665 N N . SER A 1 84 ? 17.079 -10.094 11.284 1.00 39.06 84 SER A N 1
ATOM 666 C CA . SER A 1 84 ? 16.779 -10.660 12.599 1.00 39.06 84 SER A CA 1
ATOM 667 C C . SER A 1 84 ? 16.518 -12.150 12.418 1.00 39.06 84 SER A C 1
ATOM 669 O O . SER A 1 84 ? 15.636 -12.563 11.672 1.00 39.06 84 SER A O 1
ATOM 671 N N . SER A 1 85 ? 17.394 -12.923 13.043 1.00 49.16 85 SER A N 1
ATOM 672 C CA . SER A 1 85 ? 17.522 -14.379 13.054 1.00 49.16 85 SER A CA 1
ATOM 673 C C . SER A 1 85 ? 16.477 -15.091 13.925 1.00 49.16 85 SER A C 1
ATOM 675 O O . SER A 1 85 ? 15.959 -14.467 14.852 1.00 49.16 85 SER A O 1
ATOM 677 N N . LYS A 1 86 ? 16.365 -16.420 13.708 1.00 40.03 86 LYS A N 1
ATOM 678 C CA . LYS A 1 86 ? 15.687 -17.505 14.476 1.00 40.03 86 LYS A CA 1
ATOM 679 C C . LYS A 1 86 ? 14.338 -17.949 13.892 1.00 40.03 86 LYS A C 1
ATOM 681 O O . LYS A 1 86 ? 13.566 -17.112 13.456 1.00 40.03 86 LYS A O 1
ATOM 686 N N . GLU A 1 87 ? 13.950 -19.223 13.849 1.00 36.72 87 GLU A N 1
ATOM 687 C CA . GLU A 1 87 ? 14.522 -20.515 14.264 1.00 36.72 87 GLU A CA 1
ATOM 688 C C . GLU A 1 87 ? 13.788 -21.622 13.459 1.00 36.72 87 GLU A C 1
ATOM 690 O O . GLU A 1 87 ? 12.646 -21.441 13.038 1.00 36.72 87 GLU A O 1
ATOM 695 N N . GLU A 1 88 ? 14.492 -22.730 13.221 1.00 46.06 88 GLU A N 1
ATOM 696 C CA . GLU A 1 88 ? 14.065 -24.089 12.835 1.00 46.06 88 GLU A CA 1
ATOM 697 C C . GLU A 1 88 ? 12.609 -24.352 12.407 1.00 46.06 88 GLU A C 1
ATOM 699 O O . GLU A 1 88 ? 11.801 -24.924 13.133 1.00 46.06 88 GLU A O 1
ATOM 704 N N . ILE A 1 89 ? 12.339 -24.120 11.127 1.00 43.62 89 ILE A N 1
ATOM 705 C CA . ILE A 1 89 ? 11.580 -25.054 10.280 1.00 43.62 89 ILE A CA 1
ATOM 706 C C . ILE A 1 89 ? 12.381 -25.145 8.972 1.00 43.62 89 ILE A C 1
ATOM 708 O O . ILE A 1 89 ? 13.257 -24.316 8.750 1.00 43.62 89 ILE A O 1
ATOM 712 N N . ASN A 1 90 ? 12.131 -26.147 8.129 1.00 55.78 90 ASN A N 1
ATOM 713 C CA . ASN A 1 90 ? 12.763 -26.465 6.834 1.00 55.78 90 ASN A CA 1
ATOM 714 C C . ASN A 1 90 ? 12.666 -25.347 5.744 1.00 55.78 90 ASN A C 1
ATOM 716 O O . ASN A 1 90 ? 12.312 -25.574 4.591 1.00 55.78 90 ASN A O 1
ATOM 720 N N . ILE A 1 91 ? 12.907 -24.108 6.159 1.00 59.69 91 ILE A N 1
ATOM 721 C CA . ILE A 1 91 ? 12.922 -22.831 5.453 1.00 59.69 91 ILE A CA 1
ATOM 722 C C . ILE A 1 91 ? 14.366 -22.516 5.047 1.00 59.69 91 ILE A C 1
ATOM 724 O O . ILE A 1 91 ? 14.576 -21.897 4.012 1.00 59.69 91 ILE A O 1
ATOM 728 N N . ASP A 1 92 ? 15.358 -22.985 5.814 1.00 71.00 92 ASP A N 1
ATOM 729 C CA . ASP A 1 92 ? 16.779 -22.754 5.534 1.00 71.00 92 ASP A CA 1
ATOM 730 C C . ASP A 1 92 ? 17.231 -23.414 4.219 1.00 71.00 92 ASP A C 1
ATOM 732 O O . ASP A 1 92 ? 17.919 -22.790 3.416 1.00 71.00 92 ASP A O 1
ATOM 736 N N . GLU A 1 93 ? 16.766 -24.635 3.921 1.00 76.38 93 GLU A N 1
ATOM 737 C CA . GLU A 1 93 ? 17.044 -25.294 2.633 1.00 76.38 93 GLU A CA 1
ATOM 738 C C . GLU A 1 93 ? 16.396 -24.537 1.463 1.00 76.38 93 GLU A C 1
ATOM 740 O O . GLU A 1 93 ? 17.015 -24.330 0.420 1.00 76.38 93 GLU A O 1
ATOM 745 N N . LEU A 1 94 ? 15.165 -24.053 1.648 1.00 80.50 94 LEU A N 1
ATOM 746 C CA . LEU A 1 94 ? 14.462 -23.267 0.637 1.00 80.50 94 LEU A CA 1
ATOM 747 C C . LEU A 1 94 ? 15.144 -21.912 0.399 1.00 80.50 94 LEU A C 1
ATOM 749 O O . LEU A 1 94 ? 15.301 -21.497 -0.747 1.00 80.50 94 LEU A O 1
ATOM 753 N N . ALA A 1 95 ? 15.588 -21.248 1.467 1.00 82.94 95 ALA A N 1
ATOM 754 C CA . ALA A 1 95 ? 16.319 -19.989 1.404 1.00 82.94 95 ALA A CA 1
ATOM 755 C C . ALA A 1 95 ? 17.669 -20.156 0.689 1.00 82.94 95 ALA A C 1
ATOM 757 O O . ALA A 1 95 ? 18.013 -19.338 -0.166 1.00 82.94 95 ALA A O 1
ATOM 758 N N . LYS A 1 96 ? 18.395 -21.247 0.966 1.00 86.69 96 LYS A N 1
ATOM 759 C CA . LYS A 1 96 ? 19.634 -21.608 0.260 1.00 86.69 96 LYS A CA 1
ATOM 760 C C . LYS A 1 96 ? 19.392 -21.837 -1.229 1.00 86.69 96 LYS A C 1
ATOM 762 O O . LYS A 1 96 ? 20.058 -21.212 -2.046 1.00 86.69 96 LYS A O 1
ATOM 767 N N . LEU A 1 97 ? 18.380 -22.628 -1.593 1.00 88.25 97 LEU A N 1
ATOM 768 C CA . LEU A 1 97 ? 18.027 -22.858 -2.999 1.00 88.25 97 LEU A CA 1
ATOM 769 C C . LEU A 1 97 ? 17.596 -21.568 -3.711 1.00 88.25 97 LEU A C 1
ATOM 771 O O . LEU A 1 97 ? 17.944 -21.355 -4.869 1.00 88.25 97 LEU A O 1
ATOM 775 N N . HIS A 1 98 ? 16.860 -20.683 -3.034 1.00 84.88 98 HIS A N 1
ATOM 776 C CA . HIS A 1 98 ? 16.502 -19.374 -3.585 1.00 84.88 98 HIS A CA 1
ATOM 777 C C . HIS A 1 98 ? 17.744 -18.510 -3.843 1.00 84.88 98 HIS A C 1
ATOM 779 O O . H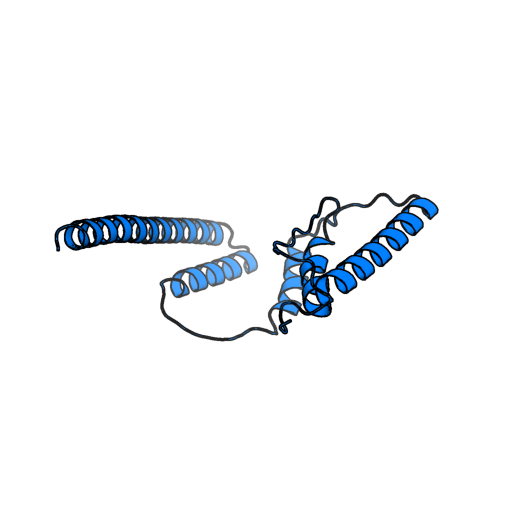IS A 1 98 ? 17.814 -17.847 -4.879 1.00 84.88 98 HIS A O 1
ATOM 785 N N . LYS A 1 99 ? 18.731 -18.545 -2.938 1.00 91.38 99 LYS A N 1
ATOM 786 C CA . LYS A 1 99 ? 20.007 -17.842 -3.102 1.00 91.38 99 LYS A CA 1
ATOM 787 C C . LYS A 1 99 ? 20.819 -18.408 -4.270 1.00 91.38 99 LYS A C 1
ATOM 789 O O . LYS A 1 99 ? 21.231 -17.646 -5.136 1.00 91.38 99 LYS A O 1
ATOM 794 N N . GLU A 1 100 ? 20.962 -19.729 -4.353 1.00 89.19 100 GLU A N 1
ATOM 795 C CA . GLU A 1 100 ? 21.660 -20.406 -5.455 1.00 89.19 100 GLU A CA 1
ATOM 796 C C . GLU A 1 100 ? 20.995 -20.140 -6.815 1.00 89.19 100 GLU A C 1
ATOM 798 O O . GLU A 1 100 ? 21.676 -19.933 -7.818 1.00 89.19 100 GLU A O 1
ATOM 803 N N . MET A 1 101 ? 19.659 -20.094 -6.865 1.00 91.75 101 MET A N 1
ATOM 804 C CA . MET A 1 101 ? 18.929 -19.729 -8.082 1.00 91.75 101 MET A CA 1
ATOM 805 C C . MET A 1 101 ? 19.221 -18.280 -8.494 1.00 91.75 101 MET A C 1
ATOM 807 O O . MET A 1 101 ? 19.422 -18.014 -9.677 1.00 91.75 101 MET A O 1
ATOM 811 N N . ALA A 1 102 ? 19.252 -17.346 -7.538 1.00 89.00 102 ALA A N 1
ATOM 812 C CA . ALA A 1 102 ? 19.561 -15.942 -7.805 1.00 89.00 102 ALA A CA 1
ATOM 813 C C . ALA A 1 102 ? 21.005 -15.752 -8.300 1.00 89.00 102 ALA A C 1
ATOM 815 O O . ALA A 1 102 ? 21.241 -14.961 -9.216 1.00 89.00 102 ALA A O 1
ATOM 816 N N . GLU A 1 103 ? 21.956 -16.508 -7.749 1.00 93.12 103 GLU A N 1
ATOM 817 C CA . GLU A 1 103 ? 23.344 -16.548 -8.221 1.00 93.12 103 GLU A CA 1
ATOM 818 C C . GLU A 1 103 ? 23.423 -17.091 -9.656 1.00 93.12 103 GLU A C 1
ATOM 820 O O . GLU A 1 103 ? 24.002 -16.436 -10.520 1.00 93.12 103 GLU A O 1
ATOM 825 N N . ALA A 1 104 ? 22.757 -18.213 -9.954 1.00 91.31 104 ALA A N 1
ATOM 826 C CA . ALA A 1 104 ? 22.718 -18.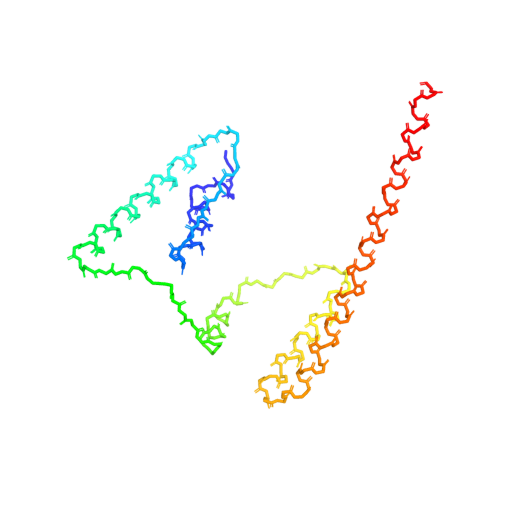785 -11.304 1.00 91.31 104 ALA A CA 1
ATOM 827 C C . ALA A 1 104 ? 22.100 -17.825 -12.339 1.00 91.31 104 ALA A C 1
ATOM 829 O O . ALA A 1 104 ? 22.613 -17.699 -13.447 1.00 91.31 104 ALA A O 1
ATOM 830 N N . VAL A 1 105 ? 21.036 -17.095 -11.977 1.00 90.00 105 VAL A N 1
ATOM 831 C CA . VAL A 1 105 ? 20.444 -16.049 -12.835 1.00 90.00 105 VAL A CA 1
ATOM 832 C C . VAL A 1 105 ? 21.421 -14.895 -13.057 1.00 90.00 105 VAL A C 1
ATOM 834 O O . VAL A 1 105 ? 21.536 -14.403 -14.178 1.00 90.00 105 VAL A O 1
ATOM 837 N N . SER A 1 106 ? 22.148 -14.485 -12.015 1.00 88.88 106 SER A N 1
ATOM 838 C CA . SER A 1 106 ? 23.148 -13.411 -12.107 1.00 88.88 106 SER A CA 1
ATOM 839 C C . SER A 1 106 ? 24.321 -13.792 -13.016 1.00 88.88 106 SER A C 1
ATOM 841 O O . SER A 1 106 ? 24.879 -12.930 -13.687 1.00 88.88 106 SER A O 1
ATOM 843 N N . LEU A 1 107 ? 24.659 -15.083 -13.075 1.00 92.69 107 LEU A N 1
ATOM 844 C CA . LEU A 1 107 ? 25.677 -15.656 -13.960 1.00 92.69 107 LEU A CA 1
ATOM 845 C C . LEU A 1 107 ? 25.135 -16.053 -15.348 1.00 92.69 107 LEU A C 1
ATOM 847 O O . LEU A 1 107 ? 25.877 -16.611 -16.149 1.00 92.69 107 LEU A O 1
ATOM 851 N N . MET A 1 108 ? 23.860 -15.767 -15.648 1.00 90.44 108 MET A N 1
ATOM 852 C CA . MET A 1 108 ? 23.169 -16.157 -16.890 1.00 90.44 108 MET A CA 1
ATOM 853 C C . MET A 1 108 ? 23.108 -17.680 -17.146 1.00 90.44 108 MET A C 1
ATOM 855 O O . MET A 1 108 ? 22.871 -18.127 -18.268 1.00 90.44 108 MET A O 1
ATOM 859 N N . GLU A 1 109 ? 23.244 -18.502 -16.103 1.00 92.56 109 GLU A N 1
ATOM 860 C CA . GLU A 1 109 ? 23.131 -19.965 -16.158 1.00 92.56 109 GLU A CA 1
ATOM 861 C C . GLU A 1 109 ? 21.654 -20.406 -16.081 1.00 92.56 109 GLU A C 1
ATOM 863 O O . GLU A 1 109 ? 21.186 -20.972 -15.087 1.00 92.56 109 GLU A O 1
ATOM 868 N N . PHE A 1 110 ? 20.877 -20.127 -17.131 1.00 88.88 110 PHE A N 1
ATOM 869 C CA . PHE A 1 110 ? 19.418 -20.313 -17.113 1.00 88.88 110 PHE A CA 1
ATOM 870 C C . PHE A 1 110 ? 18.965 -21.768 -16.949 1.00 88.88 110 PHE A C 1
ATOM 872 O O . PHE A 1 110 ? 17.961 -22.021 -16.281 1.00 88.88 110 PHE A O 1
ATOM 879 N N . GLU A 1 111 ? 19.701 -22.732 -17.505 1.00 89.88 111 GLU A N 1
ATOM 880 C CA . GLU A 1 111 ? 19.397 -24.159 -17.335 1.00 89.88 111 GLU A CA 1
ATOM 881 C C . GLU A 1 111 ? 19.522 -24.577 -15.869 1.00 89.88 111 GLU A C 1
ATOM 883 O O . GLU A 1 111 ? 18.616 -25.196 -15.304 1.00 89.88 111 GLU A O 1
ATOM 888 N N . ARG A 1 112 ? 20.605 -24.149 -15.213 1.00 87.06 112 ARG A N 1
ATOM 889 C CA . ARG A 1 112 ? 20.834 -24.391 -13.789 1.00 87.06 112 ARG A CA 1
ATOM 890 C C . ARG A 1 112 ? 19.770 -23.706 -12.935 1.00 87.06 112 ARG A C 1
ATOM 892 O O . ARG A 1 112 ? 19.207 -24.335 -12.039 1.00 87.06 112 ARG A O 1
ATOM 899 N N . ALA A 1 113 ? 19.430 -22.454 -13.241 1.00 92.31 113 ALA A N 1
ATOM 900 C CA . ALA A 1 113 ? 18.357 -21.738 -12.557 1.00 92.31 113 ALA A CA 1
ATOM 901 C C . ALA A 1 113 ? 16.999 -22.454 -12.703 1.00 92.31 113 ALA A C 1
ATOM 903 O O . ALA A 1 113 ? 16.246 -22.556 -11.732 1.00 92.31 113 ALA A O 1
ATOM 904 N N . ALA A 1 114 ? 16.694 -23.006 -13.883 1.00 93.12 114 ALA A N 1
ATOM 905 C CA . ALA A 1 114 ? 15.471 -23.769 -14.124 1.00 93.12 114 ALA A CA 1
ATOM 906 C C . ALA A 1 114 ? 15.422 -25.068 -13.300 1.00 93.12 114 ALA A C 1
ATOM 908 O O . ALA A 1 114 ? 14.393 -25.357 -12.682 1.00 93.12 114 ALA A O 1
ATOM 909 N N . MET A 1 115 ? 16.536 -25.804 -13.215 1.00 91.31 115 MET A N 1
ATOM 910 C CA . MET A 1 115 ? 16.633 -27.003 -12.371 1.00 91.31 115 MET A CA 1
ATOM 911 C C . MET A 1 115 ? 16.409 -26.672 -10.889 1.00 91.31 115 MET A C 1
ATOM 913 O O . MET A 1 115 ? 15.638 -27.351 -10.204 1.00 91.31 115 MET A O 1
ATOM 917 N N . ILE A 1 116 ? 17.031 -25.596 -10.393 1.00 90.94 116 ILE A N 1
ATOM 918 C CA . ILE A 1 116 ? 16.881 -25.160 -8.998 1.00 90.94 116 ILE A CA 1
ATOM 919 C C . ILE A 1 116 ? 15.436 -24.713 -8.724 1.00 90.94 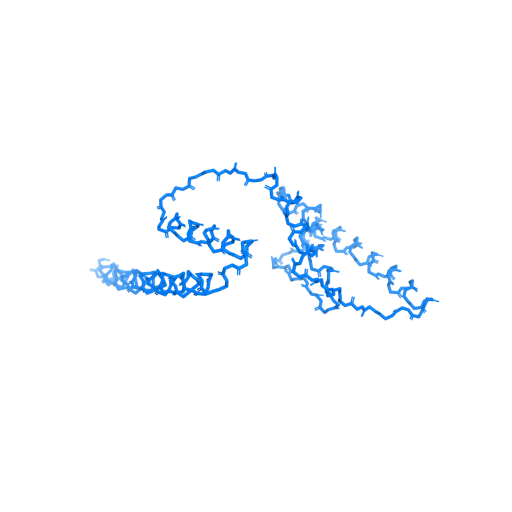116 ILE A C 1
ATOM 921 O O . ILE A 1 116 ? 14.855 -25.114 -7.714 1.00 90.94 116 ILE A O 1
ATOM 925 N N . ARG A 1 117 ? 14.804 -23.970 -9.643 1.00 90.25 117 ARG A N 1
ATOM 926 C CA . ARG A 1 117 ? 13.382 -23.588 -9.562 1.00 90.25 117 ARG A CA 1
ATOM 927 C C . ARG A 1 117 ? 12.467 -24.804 -9.413 1.00 90.25 117 ARG A C 1
ATOM 929 O O . ARG A 1 117 ? 11.523 -24.786 -8.620 1.00 90.25 117 ARG A O 1
ATOM 936 N N . ASP A 1 118 ? 12.712 -25.864 -10.174 1.00 91.88 118 ASP A N 1
ATOM 937 C CA . ASP A 1 118 ? 11.868 -27.059 -10.127 1.00 91.88 118 ASP A CA 1
ATOM 938 C C . ASP A 1 118 ? 12.107 -27.873 -8.844 1.00 91.88 118 ASP A C 1
ATOM 940 O O . ASP A 1 118 ? 11.152 -28.395 -8.251 1.00 91.88 118 ASP A O 1
ATOM 944 N N . LYS A 1 119 ? 13.344 -27.865 -8.326 1.00 88.12 119 LYS A N 1
ATOM 945 C CA . LYS A 1 119 ? 13.675 -28.380 -6.990 1.00 88.12 119 LYS A CA 1
ATOM 946 C C . LYS A 1 119 ? 12.936 -27.606 -5.894 1.00 88.12 119 LYS A C 1
ATOM 948 O O . LYS A 1 119 ? 12.260 -28.238 -5.081 1.00 88.12 119 LYS A O 1
ATOM 953 N N . ILE A 1 120 ? 12.951 -26.272 -5.933 1.00 88.88 120 ILE A N 1
ATOM 954 C CA . ILE A 1 120 ? 12.192 -25.381 -5.033 1.00 88.88 120 ILE A CA 1
ATOM 955 C C . ILE A 1 120 ? 10.703 -25.756 -5.027 1.00 88.88 120 ILE A C 1
ATOM 957 O O . ILE A 1 120 ? 10.135 -26.031 -3.968 1.00 88.88 120 ILE A O 1
ATOM 961 N N . LYS A 1 121 ? 10.081 -25.879 -6.208 1.00 88.12 121 LYS A N 1
ATOM 962 C CA . LYS A 1 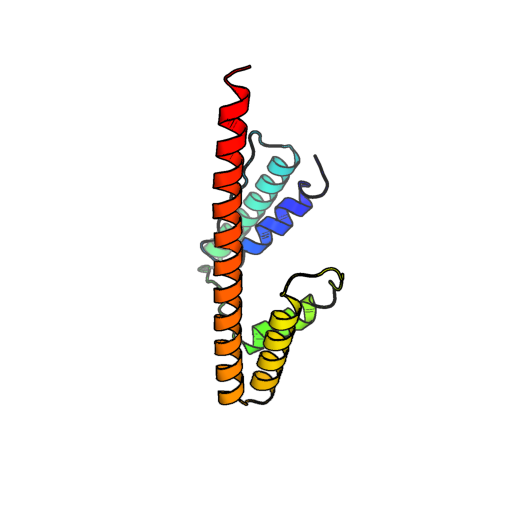121 ? 8.668 -26.289 -6.337 1.00 88.12 121 LYS A CA 1
ATOM 963 C C . LYS A 1 121 ? 8.391 -27.668 -5.738 1.00 88.12 121 LYS A C 1
ATOM 965 O O . LYS A 1 121 ? 7.303 -27.926 -5.221 1.00 88.12 121 LYS A O 1
ATOM 970 N N . SER A 1 122 ? 9.330 -28.606 -5.852 1.00 84.62 122 SER A N 1
ATOM 971 C CA . SER A 1 122 ? 9.182 -29.942 -5.263 1.00 84.62 122 SER A CA 1
ATOM 972 C C . SER A 1 122 ? 9.208 -29.903 -3.730 1.00 84.62 122 SER A C 1
ATOM 974 O O . SER A 1 122 ? 8.390 -30.571 -3.096 1.00 84.62 122 SER A O 1
ATOM 976 N N . VAL A 1 123 ? 10.085 -29.082 -3.144 1.00 83.50 123 VAL A N 1
ATOM 977 C CA . VAL A 1 123 ? 10.220 -28.907 -1.691 1.00 83.50 123 VAL A CA 1
ATOM 978 C C . VAL A 1 123 ? 8.988 -28.205 -1.124 1.00 83.50 123 VAL A C 1
ATOM 980 O O . VAL A 1 123 ? 8.394 -28.706 -0.171 1.00 83.50 123 VAL A O 1
ATOM 983 N N . GLN A 1 124 ? 8.521 -27.131 -1.769 1.00 80.31 124 GLN A N 1
ATOM 984 C CA . GLN A 1 124 ? 7.298 -26.418 -1.375 1.00 80.31 124 GLN A CA 1
ATOM 985 C C . GLN A 1 124 ? 6.077 -27.347 -1.337 1.00 80.31 124 GLN A C 1
ATOM 987 O O . GLN A 1 124 ? 5.393 -27.424 -0.319 1.00 80.31 124 GLN A O 1
ATOM 992 N N . ARG A 1 125 ? 5.866 -28.157 -2.385 1.00 81.75 125 ARG A N 1
ATOM 993 C CA . ARG A 1 125 ? 4.766 -29.141 -2.423 1.00 81.75 125 ARG A CA 1
ATOM 994 C C . ARG A 1 125 ? 4.848 -30.183 -1.307 1.00 81.75 125 ARG A C 1
ATOM 996 O O . ARG A 1 125 ? 3.818 -30.627 -0.797 1.00 81.75 125 ARG A O 1
ATOM 1003 N N . LYS A 1 126 ? 6.055 -30.620 -0.928 1.00 79.88 126 LYS A N 1
ATOM 1004 C CA . LYS A 1 126 ? 6.240 -31.540 0.208 1.00 79.88 126 LYS A CA 1
ATOM 1005 C C . LYS A 1 126 ? 5.880 -30.859 1.529 1.00 79.88 126 LYS A C 1
ATOM 1007 O O . LYS A 1 126 ? 5.213 -31.479 2.360 1.00 79.88 126 LYS A O 1
ATOM 1012 N N . LEU A 1 127 ? 6.270 -29.598 1.706 1.00 77.31 127 LEU A N 1
ATOM 1013 C CA . LEU A 1 127 ? 5.958 -28.819 2.902 1.00 77.31 127 LEU A CA 1
ATOM 1014 C C . LEU A 1 127 ? 4.441 -28.619 3.052 1.00 77.31 127 LEU A C 1
ATOM 1016 O O . LEU A 1 127 ? 3.884 -28.945 4.098 1.00 77.31 127 LEU A O 1
ATOM 1020 N N . GLU A 1 128 ? 3.754 -28.230 1.974 1.00 73.75 128 GLU A N 1
ATOM 1021 C CA . GLU A 1 128 ? 2.290 -28.081 1.927 1.00 73.75 128 GLU A CA 1
ATOM 1022 C C . GLU A 1 128 ? 1.556 -29.384 2.280 1.00 73.75 128 GLU A C 1
ATOM 1024 O O . GLU A 1 128 ? 0.617 -29.387 3.078 1.00 73.75 128 GLU A O 1
ATOM 1029 N N . ARG A 1 129 ? 2.012 -30.526 1.744 1.00 70.75 129 ARG A N 1
ATOM 1030 C CA . ARG A 1 129 ? 1.457 -31.850 2.084 1.00 70.75 129 ARG A CA 1
ATOM 1031 C C . ARG A 1 129 ? 1.638 -32.201 3.560 1.00 70.75 129 ARG A C 1
ATOM 1033 O O . ARG A 1 129 ? 0.783 -32.873 4.140 1.00 70.75 129 ARG A O 1
ATOM 1040 N N . THR A 1 130 ? 2.744 -31.777 4.161 1.00 65.62 130 THR A N 1
ATOM 1041 C CA . THR A 1 130 ? 3.064 -32.066 5.565 1.00 65.62 130 THR A CA 1
ATOM 1042 C C . THR A 1 130 ? 2.219 -31.204 6.503 1.00 65.62 130 THR A C 1
ATOM 1044 O O . THR A 1 130 ? 1.633 -31.722 7.454 1.00 65.62 130 THR A O 1
ATOM 1047 N N . GLU A 1 131 ? 2.063 -29.918 6.190 1.00 61.72 131 GLU A N 1
ATOM 1048 C CA . GLU A 1 131 ? 1.194 -28.987 6.920 1.00 61.72 131 GLU A CA 1
ATOM 1049 C C . GLU A 1 131 ? -0.294 -29.378 6.804 1.00 61.72 131 GLU A C 1
ATOM 1051 O O . GLU A 1 131 ? -1.012 -29.417 7.806 1.00 61.72 131 GLU A O 1
ATOM 1056 N N . GLY A 1 132 ? -0.746 -29.808 5.619 1.00 56.25 132 GLY A N 1
ATOM 1057 C CA . GLY A 1 132 ? -2.106 -30.321 5.413 1.00 56.25 132 GLY A CA 1
ATOM 1058 C C . GLY A 1 132 ? -2.423 -31.587 6.225 1.00 56.25 132 GLY A C 1
ATOM 1059 O O . GLY A 1 132 ? -3.531 -31.729 6.750 1.00 56.25 132 GLY A O 1
ATOM 1060 N N . ARG A 1 133 ? -1.447 -32.493 6.404 1.00 54.78 133 ARG A N 1
ATOM 1061 C CA . ARG A 1 133 ? -1.591 -33.689 7.260 1.00 54.78 133 ARG A CA 1
ATOM 1062 C C . ARG A 1 133 ? -1.675 -33.341 8.747 1.00 54.78 133 ARG A C 1
ATOM 1064 O O . ARG A 1 133 ? -2.501 -33.923 9.449 1.00 54.78 133 ARG A O 1
ATOM 1071 N N . LYS A 1 134 ? -0.882 -32.372 9.223 1.00 51.06 134 LYS A N 1
ATOM 1072 C CA . LYS A 1 134 ? -0.959 -31.876 10.611 1.00 51.06 134 LYS A CA 1
ATOM 1073 C C . LYS A 1 134 ? -2.314 -31.228 10.910 1.00 51.06 134 LYS A C 1
ATOM 1075 O O . LYS A 1 134 ? -2.869 -31.436 11.986 1.00 51.06 134 LYS A O 1
ATOM 1080 N N . TYR A 1 135 ? -2.876 -30.481 9.959 1.00 49.56 135 TYR A N 1
ATOM 1081 C CA . TYR A 1 135 ? -4.201 -29.873 10.114 1.00 49.56 135 TYR A CA 1
ATOM 1082 C C . TYR A 1 135 ? -5.315 -30.931 10.234 1.00 49.56 135 TYR A C 1
ATOM 1084 O O . TYR A 1 135 ? -6.187 -30.832 11.100 1.00 49.56 135 TYR A O 1
ATOM 1092 N N . GLN A 1 136 ? -5.253 -31.992 9.421 1.00 49.28 136 GLN A N 1
ATOM 1093 C CA . GLN A 1 136 ? -6.201 -33.114 9.468 1.00 49.28 136 GLN A CA 1
ATOM 1094 C C . GLN A 1 136 ? -6.091 -33.937 10.766 1.00 49.28 136 GLN A C 1
ATOM 1096 O O . GLN A 1 136 ? -7.121 -34.324 11.324 1.00 49.28 136 GLN A O 1
ATOM 1101 N N . SER A 1 137 ? -4.880 -34.170 11.293 1.00 52.56 137 SER A N 1
ATOM 1102 C CA . SER A 1 137 ? -4.695 -34.919 12.548 1.00 52.56 137 SER A CA 1
ATOM 1103 C C . SER A 1 137 ? -5.193 -34.143 13.775 1.00 52.56 137 SER A C 1
ATOM 1105 O O . SER A 1 137 ? -5.868 -34.716 14.630 1.00 52.56 137 SER A O 1
ATOM 1107 N N . LYS A 1 138 ? -4.975 -32.819 13.819 1.00 52.06 138 LYS A N 1
ATOM 1108 C CA . LYS A 1 138 ? -5.471 -31.929 14.890 1.00 52.06 138 LYS A CA 1
ATOM 1109 C C . LYS A 1 138 ? -7.005 -31.860 14.938 1.00 52.06 138 LYS A C 1
ATOM 1111 O O . LYS A 1 138 ? -7.598 -31.712 16.004 1.00 52.06 138 LYS A O 1
ATOM 1116 N N . LYS A 1 139 ? -7.663 -32.007 13.781 1.00 48.81 139 LYS A N 1
ATOM 1117 C CA . LYS A 1 139 ? -9.132 -32.037 13.668 1.00 48.81 139 LYS A CA 1
ATOM 1118 C C . LYS A 1 139 ? -9.740 -33.342 14.205 1.00 48.81 139 LYS A C 1
ATOM 1120 O O . LYS A 1 139 ? -10.848 -33.316 14.737 1.00 48.81 139 LYS A O 1
ATOM 1125 N N . HIS A 1 140 ? -9.019 -34.463 14.094 1.00 51.47 140 HIS A N 1
ATOM 1126 C CA . HIS A 1 140 ? -9.453 -35.760 14.627 1.00 51.47 140 HIS A CA 1
ATOM 1127 C C . HIS A 1 140 ? -9.227 -35.870 16.143 1.00 51.47 140 HIS A C 1
ATOM 1129 O O . HIS A 1 140 ? -10.115 -36.350 16.845 1.00 51.47 140 HIS A O 1
ATOM 1135 N N . SER A 1 141 ? -8.121 -35.337 16.678 1.00 49.53 141 SER A N 1
ATOM 1136 C CA . SER A 1 141 ? -7.889 -35.311 18.133 1.00 49.53 141 SER A CA 1
ATOM 1137 C C . SER A 1 141 ? -8.840 -34.364 18.881 1.00 49.53 141 SER A C 1
ATOM 1139 O O . SER A 1 141 ? -9.295 -34.684 19.977 1.00 49.53 141 SER A O 1
ATOM 1141 N N . GLY A 1 142 ? -9.234 -33.238 18.270 1.00 48.56 142 GLY A N 1
ATOM 1142 C CA . GLY A 1 142 ? -10.214 -32.309 18.851 1.00 48.56 142 GLY A CA 1
ATOM 1143 C C . GLY A 1 142 ? -11.649 -32.854 18.938 1.00 48.56 142 GLY A C 1
ATOM 1144 O O . GLY A 1 142 ? -12.407 -32.439 19.813 1.00 48.56 142 GLY A O 1
ATOM 1145 N N . LYS A 1 143 ? -12.034 -33.803 18.071 1.00 51.97 143 LYS A N 1
ATOM 1146 C CA . LYS A 1 143 ? -13.348 -34.471 18.145 1.00 51.97 143 LYS A CA 1
ATOM 1147 C C . LYS A 1 143 ? -13.402 -35.543 19.237 1.00 51.97 143 LYS A C 1
ATOM 1149 O O . LYS A 1 143 ? -14.432 -35.656 19.893 1.00 51.97 143 LYS A O 1
ATOM 1154 N N . ALA A 1 144 ? -12.308 -36.272 19.465 1.00 49.50 144 ALA A N 1
ATOM 1155 C CA . ALA A 1 144 ? -12.239 -37.301 20.505 1.00 49.50 144 ALA A CA 1
ATOM 1156 C C . ALA A 1 144 ? -12.383 -36.707 21.921 1.00 49.50 144 ALA A C 1
ATOM 1158 O O . ALA A 1 144 ? -13.156 -37.216 22.727 1.00 49.50 144 ALA A O 1
ATOM 1159 N N . ASN A 1 145 ? -11.747 -35.562 22.192 1.00 48.69 145 ASN A N 1
ATOM 1160 C CA . ASN A 1 145 ? -11.836 -34.911 23.506 1.00 48.69 145 ASN A CA 1
ATOM 1161 C C . ASN A 1 145 ? -13.200 -34.252 23.779 1.00 48.69 145 ASN A C 1
ATOM 1163 O O . ASN A 1 145 ? -13.587 -34.101 24.935 1.00 48.69 145 ASN A O 1
ATOM 1167 N N . LYS A 1 146 ? -13.964 -33.891 22.737 1.00 48.91 146 LYS A N 1
ATOM 1168 C CA . LYS A 1 146 ? -15.310 -33.319 22.901 1.00 48.91 146 LYS A CA 1
ATOM 1169 C C . LYS A 1 146 ? -16.369 -34.379 23.239 1.00 48.91 146 LYS A C 1
ATOM 1171 O O . LYS A 1 146 ? -17.351 -34.049 23.889 1.00 48.91 146 LYS A O 1
ATOM 1176 N N . ALA A 1 147 ? -16.159 -35.637 22.841 1.00 48.94 147 ALA A N 1
ATOM 1177 C CA . ALA A 1 147 ? -17.076 -36.737 23.151 1.00 48.94 147 ALA A CA 1
ATOM 1178 C C . ALA A 1 147 ? -16.972 -37.217 24.612 1.00 48.94 147 ALA A C 1
ATOM 1180 O O . ALA A 1 147 ? -17.960 -37.672 25.173 1.00 48.94 147 ALA A O 1
ATOM 1181 N N . ILE A 1 148 ? -15.804 -37.071 25.247 1.00 48.75 148 ILE A N 1
ATOM 1182 C CA . ILE A 1 148 ? -15.586 -37.496 26.641 1.00 48.75 148 ILE A CA 1
ATOM 1183 C C . ILE A 1 148 ? -16.156 -36.464 27.637 1.00 48.75 148 ILE A C 1
ATOM 1185 O O . ILE A 1 148 ? -16.633 -36.832 28.701 1.00 48.75 148 ILE A O 1
ATOM 1189 N N . SER A 1 149 ? -16.203 -35.180 27.265 1.00 49.59 149 SER A N 1
ATOM 1190 C CA . SER A 1 149 ? -16.700 -34.081 28.112 1.00 49.59 149 SER A CA 1
ATOM 1191 C C . SER A 1 149 ? -18.232 -33.963 28.205 1.00 49.59 149 SER A C 1
ATOM 1193 O O . SER A 1 149 ? -18.707 -33.123 28.963 1.00 49.59 149 SER A O 1
ATOM 1195 N N . GLN A 1 150 ? -19.013 -34.726 27.430 1.00 47.75 150 GLN A N 1
ATOM 1196 C CA . GLN A 1 150 ? -20.487 -34.648 27.458 1.00 47.75 150 GLN A CA 1
ATOM 1197 C C . GLN A 1 150 ? -21.168 -35.825 28.172 1.00 47.75 150 GLN A C 1
ATOM 1199 O O . GLN A 1 150 ? -22.391 -35.866 28.220 1.00 47.75 150 GLN A O 1
ATOM 1204 N N . ASN A 1 151 ? -20.389 -36.744 28.751 1.00 44.81 151 ASN A N 1
ATOM 1205 C CA . ASN A 1 151 ? -20.877 -37.892 29.525 1.00 44.81 151 ASN A CA 1
ATOM 1206 C C . ASN A 1 151 ? -20.351 -37.885 30.978 1.00 44.81 151 ASN A C 1
ATOM 1208 O O . ASN A 1 151 ? -20.178 -38.940 31.586 1.00 44.81 151 ASN A O 1
ATOM 1212 N N . SER A 1 152 ? -20.052 -36.708 31.534 1.00 38.00 152 SER A N 1
ATOM 1213 C CA . SER A 1 152 ? -19.663 -36.515 32.940 1.00 38.00 152 SER A CA 1
ATOM 1214 C C . SER A 1 152 ? -20.419 -35.345 33.541 1.00 38.00 152 SER A C 1
ATOM 1216 O O . SER A 1 152 ? -20.559 -34.331 32.820 1.00 38.00 152 SER A O 1
#

Foldseek 3Di:
DDPCLALVNLLVVQVVQVLAPPGDDDDDDPDQDPSNVNNVVVVVVVVVVVVVVCVVVVNDDHHDDDDPVRVVVVVVVVVPPDDDDDDDDPVVVLVVLVVVLVVCVVVVVVVSNVVSVVVSVVVVVVVVVVVVVVVVVVVVVVVVVVVVVVPD

Sequence (152 aa):
EGFLRSERALIQTAGRAARNVRSEVIMYADEITGSMKRAIKEMERRRNKQIEYNKKHNITPASIVKSPEEILRATSVADRITTSSKEEINIDELAKLHKEMAEAVSLMEFERAAMIRDKIKSVQRKLERTEGRKYQSKKHSGKANKAISQNS

InterPro domains:
  IPR001943 UVR domain [PF02151] (93-125)
  IPR001943 UVR domain [PS50151] (91-126)
  IPR004807 UvrABC system, subunit B [PTHR24029] (1-133)
  IPR024759 UvrB, YAD/RRR-motif-containing domain [PF12344] (27-67)
  IPR027417 P-loop containing nucleoside triphosphate hydrolase [G3DSA:3.40.50.300] (1-65)
  IPR036876 UVR domain superfamily [SSF46600] (93-128)

Secondary structure (DSSP, 8-state):
--GGGSHHHHHHHHHTGGGSTT-------SS--HHHHHHHHHHHHHHHHHHHHHHHTTPPP-PPP--HHHHHHHHHHHGGG-------STTHHHHHHHHHHHHHHHTT-HHHHHHHHHHHHHHHHHHHHHHHHHHHHHHHHHHHHHHHTT--